Protein AF-A0A498QAD2-F1 (afdb_monomer_lite)

Foldseek 3Di:
DPDPCVVVVVVVVVVVVVCVVCQQCLPPPPDFDWAFDDDDQWDWDDDDQKIWTFGDDPPDDSVPTDTDIDGCVVPVVVSVVVVVVVVVRVVPTGTDDHDD

pLDDT: mean 88.69, std 13.59, range [36.38, 98.38]

Structure (mmCIF, N/CA/C/O backbone):
data_AF-A0A498QAD2-F1
#
_entry.id   AF-A0A498QAD2-F1
#
loop_
_atom_site.group_PDB
_atom_site.id
_atom_site.type_symbol
_atom_site.label_atom_id
_atom_site.label_alt_id
_atom_site.label_comp_id
_atom_site.label_asym_id
_atom_site.label_entity_id
_atom_site.label_seq_id
_atom_site.pdbx_PDB_ins_code
_atom_site.Cartn_x
_atom_site.Cartn_y
_atom_site.Cartn_z
_atom_site.occupancy
_atom_site.B_iso_or_equiv
_atom_site.auth_seq_id
_atom_site.auth_comp_id
_atom_site.auth_asym_id
_atom_site.auth_atom_id
_atom_site.pdbx_PDB_model_num
ATOM 1 N N . MET A 1 1 ? 23.381 23.707 -2.455 1.00 36.38 1 MET A N 1
ATOM 2 C CA . MET A 1 1 ? 21.945 23.944 -2.714 1.00 36.38 1 MET A CA 1
ATOM 3 C C . MET A 1 1 ? 21.190 23.607 -1.439 1.00 36.38 1 MET A C 1
ATOM 5 O O . MET A 1 1 ? 21.315 22.467 -1.005 1.00 36.38 1 MET A O 1
ATOM 9 N N . PRO A 1 2 ? 20.507 24.551 -0.774 1.00 37.53 2 PRO A N 1
ATOM 10 C CA . PRO A 1 2 ? 19.753 24.215 0.424 1.00 37.53 2 PRO A CA 1
ATOM 11 C C . PRO A 1 2 ? 18.563 23.341 0.012 1.00 37.53 2 PRO A C 1
ATOM 13 O O . PRO A 1 2 ? 17.749 23.733 -0.822 1.00 37.53 2 PRO A O 1
ATOM 16 N N . VAL A 1 3 ? 18.508 22.121 0.547 1.00 44.94 3 VAL A N 1
ATOM 17 C CA . VAL A 1 3 ? 17.369 21.215 0.383 1.00 44.94 3 VAL A CA 1
ATOM 18 C C . VAL A 1 3 ? 16.195 21.850 1.115 1.00 44.94 3 VAL A C 1
ATOM 20 O O . VAL A 1 3 ? 16.234 22.032 2.329 1.00 44.94 3 VAL A O 1
ATOM 23 N N . ASN A 1 4 ? 15.178 22.244 0.358 1.00 42.69 4 ASN A N 1
ATOM 24 C CA . ASN A 1 4 ? 13.996 22.901 0.886 1.00 42.69 4 ASN A CA 1
ATOM 25 C C . ASN A 1 4 ? 13.225 21.911 1.782 1.00 42.69 4 ASN A C 1
ATOM 27 O O . ASN A 1 4 ? 12.536 21.012 1.299 1.00 42.69 4 ASN A O 1
ATOM 31 N N . THR A 1 5 ? 13.350 22.058 3.101 1.00 51.84 5 THR A N 1
ATOM 32 C CA . THR A 1 5 ? 12.700 21.224 4.130 1.00 51.84 5 THR A CA 1
ATOM 33 C C . THR A 1 5 ? 11.167 21.334 4.133 1.00 51.84 5 THR A C 1
ATOM 35 O O . THR A 1 5 ? 10.490 20.571 4.824 1.00 51.84 5 THR A O 1
ATOM 38 N N . CYS A 1 6 ? 10.585 22.211 3.305 1.00 54.75 6 CYS A N 1
ATOM 39 C CA . CYS A 1 6 ? 9.139 22.393 3.153 1.00 54.75 6 CYS A CA 1
ATOM 40 C C . CYS A 1 6 ? 8.394 21.159 2.616 1.00 54.75 6 CYS A C 1
ATOM 42 O O . CYS A 1 6 ? 7.194 21.044 2.853 1.00 54.75 6 CYS A O 1
ATOM 44 N N . ILE A 1 7 ? 9.067 20.220 1.936 1.00 61.91 7 ILE A N 1
ATOM 45 C CA . ILE A 1 7 ? 8.423 18.982 1.451 1.00 61.91 7 ILE A CA 1
ATOM 46 C C . ILE A 1 7 ? 7.942 18.129 2.630 1.00 61.91 7 ILE A C 1
ATOM 48 O O . ILE A 1 7 ? 6.829 17.606 2.590 1.00 61.91 7 ILE A O 1
ATOM 52 N N . GLY A 1 8 ? 8.740 18.037 3.700 1.00 63.81 8 GLY A N 1
ATOM 53 C CA . GLY A 1 8 ? 8.369 17.292 4.904 1.00 63.81 8 GLY A CA 1
ATOM 54 C C . GLY A 1 8 ? 7.157 17.904 5.604 1.00 63.81 8 GLY A C 1
ATOM 55 O O . GLY A 1 8 ? 6.212 17.191 5.932 1.00 63.81 8 GLY A O 1
ATOM 56 N N . ALA A 1 9 ? 7.137 19.232 5.750 1.00 71.00 9 ALA A N 1
ATOM 57 C CA . ALA A 1 9 ? 6.012 19.948 6.352 1.00 71.00 9 ALA A CA 1
ATOM 58 C C . ALA A 1 9 ? 4.732 19.850 5.501 1.00 71.00 9 ALA A C 1
ATOM 60 O O . ALA A 1 9 ? 3.657 19.577 6.031 1.00 71.00 9 ALA A O 1
ATOM 61 N N . ALA A 1 10 ? 4.843 20.004 4.178 1.00 79.31 10 ALA A N 1
ATOM 62 C CA . ALA A 1 10 ? 3.711 19.867 3.264 1.00 79.31 10 ALA A CA 1
ATOM 63 C C . ALA A 1 10 ? 3.165 18.430 3.235 1.00 79.31 10 ALA A C 1
ATOM 65 O O . ALA A 1 10 ? 1.952 18.226 3.196 1.00 79.31 10 ALA A O 1
ATOM 66 N N . LEU A 1 11 ? 4.040 17.421 3.287 1.00 81.19 11 LEU A N 1
ATOM 67 C CA . LEU A 1 11 ? 3.626 16.023 3.377 1.00 81.19 11 LEU A CA 1
ATOM 68 C C . LEU A 1 11 ? 2.933 15.732 4.710 1.00 81.19 11 LEU A C 1
ATOM 70 O O . LEU A 1 11 ? 1.851 15.152 4.700 1.00 81.19 11 LEU A O 1
ATOM 74 N N . ALA A 1 12 ? 3.501 16.193 5.826 1.00 85.50 12 ALA A N 1
ATOM 75 C CA . ALA A 1 12 ? 2.885 16.056 7.141 1.00 85.50 12 ALA A CA 1
ATOM 76 C C . ALA A 1 12 ? 1.490 16.699 7.175 1.00 85.50 12 ALA A C 1
ATOM 78 O O . ALA A 1 12 ? 0.537 16.057 7.610 1.00 85.50 12 ALA A O 1
ATOM 79 N N . ALA A 1 13 ? 1.340 17.914 6.634 1.00 88.38 13 ALA A N 1
ATOM 80 C CA . ALA A 1 13 ? 0.048 18.591 6.536 1.00 88.38 13 ALA A CA 1
ATOM 81 C C . ALA A 1 13 ? -0.971 17.789 5.707 1.00 88.38 13 ALA A C 1
ATOM 83 O O . ALA A 1 13 ? -2.124 17.659 6.114 1.00 88.38 13 ALA A O 1
ATOM 84 N N . ARG A 1 14 ? -0.551 17.190 4.581 1.00 87.81 14 ARG A N 1
ATOM 85 C CA . ARG A 1 14 ? -1.420 16.309 3.782 1.00 87.81 14 ARG A CA 1
ATOM 86 C C . ARG A 1 14 ? -1.835 15.057 4.551 1.00 87.81 14 ARG A C 1
ATOM 88 O O . ARG A 1 14 ? -3.011 14.714 4.516 1.00 87.81 14 ARG A O 1
ATOM 95 N N . CYS A 1 15 ? -0.917 14.413 5.274 1.00 89.38 15 CYS A N 1
ATOM 96 C CA . CYS A 1 15 ? -1.245 13.256 6.109 1.00 89.38 15 CYS A CA 1
ATOM 97 C C . CYS A 1 15 ? -2.258 13.621 7.203 1.00 89.38 15 CYS A C 1
ATOM 99 O O . CYS A 1 15 ? -3.257 12.926 7.354 1.00 89.38 15 CYS A O 1
ATOM 101 N N . GLN A 1 16 ? -2.048 14.736 7.911 1.00 91.56 16 GLN A N 1
ATOM 102 C CA . GLN A 1 16 ? -2.977 15.219 8.940 1.00 91.56 16 GLN A CA 1
ATOM 103 C C . GLN A 1 16 ? -4.355 15.551 8.356 1.00 91.56 16 GLN A C 1
ATOM 105 O O . GLN A 1 16 ? -5.377 15.158 8.910 1.00 91.56 16 GLN A O 1
ATOM 110 N N . MET A 1 17 ? -4.392 16.209 7.195 1.00 93.94 17 MET A N 1
ATOM 111 C CA . MET A 1 17 ? -5.634 16.515 6.485 1.00 93.94 17 MET A CA 1
ATOM 112 C C . MET A 1 17 ? -6.389 15.240 6.074 1.00 93.94 17 MET A C 1
ATOM 114 O O . MET A 1 17 ? -7.608 15.176 6.216 1.00 93.94 17 MET A O 1
ATOM 118 N N . THR A 1 18 ? -5.688 14.225 5.565 1.00 93.19 18 THR A N 1
ATOM 119 C CA . THR A 1 18 ? -6.296 12.932 5.219 1.00 93.19 18 THR A CA 1
ATOM 120 C C . THR A 1 18 ? -6.818 12.219 6.463 1.00 93.19 18 THR A C 1
ATOM 122 O O . THR A 1 18 ? -7.960 11.771 6.456 1.00 93.19 18 THR A O 1
ATOM 125 N N . LEU A 1 19 ? -6.041 12.174 7.549 1.00 93.06 19 LEU A N 1
ATOM 126 C CA . LEU A 1 19 ? -6.474 11.573 8.813 1.00 93.06 19 LEU A CA 1
ATOM 127 C C . LEU A 1 19 ? -7.721 12.255 9.374 1.00 93.06 19 LEU A C 1
ATOM 129 O O . LEU A 1 19 ? -8.672 11.565 9.715 1.00 93.06 19 LEU A O 1
ATOM 133 N N . ALA A 1 20 ? -7.775 13.589 9.375 1.00 92.94 20 ALA A N 1
ATOM 134 C CA . ALA A 1 20 ? -8.953 14.331 9.822 1.00 92.94 20 ALA A CA 1
ATOM 135 C C . ALA A 1 20 ? -10.222 13.982 9.020 1.00 92.94 20 ALA A C 1
ATOM 137 O O . ALA A 1 20 ? -11.316 13.981 9.576 1.00 92.94 20 ALA A O 1
ATOM 138 N N . ARG A 1 21 ? -10.089 13.654 7.726 1.00 93.88 21 ARG A N 1
ATOM 139 C CA . ARG A 1 21 ? -11.218 13.205 6.891 1.00 93.88 21 ARG A CA 1
ATOM 140 C C . ARG A 1 21 ? -11.623 11.757 7.143 1.00 93.88 21 ARG A C 1
ATOM 142 O O . ARG A 1 21 ? -12.789 11.430 6.963 1.00 93.88 21 ARG A O 1
ATOM 149 N N . LEU A 1 22 ? -10.674 10.902 7.515 1.00 93.19 22 LEU A N 1
ATOM 150 C CA . LEU A 1 22 ? -10.918 9.483 7.784 1.00 93.19 22 LEU A CA 1
ATOM 151 C C . LEU A 1 22 ? -11.374 9.225 9.227 1.00 93.19 22 LEU A C 1
ATOM 153 O O . LEU A 1 22 ? -12.054 8.236 9.476 1.00 93.19 22 LEU A O 1
ATOM 157 N N . GLN A 1 23 ? -11.048 10.119 10.163 1.00 92.31 23 GLN A N 1
ATOM 158 C CA . GLN A 1 23 ? -11.379 10.006 11.585 1.00 92.31 23 GLN A CA 1
ATOM 159 C C . GLN A 1 23 ? -12.869 9.712 11.865 1.00 92.31 23 GLN A C 1
ATOM 161 O O . GLN A 1 23 ? -13.127 8.807 12.660 1.00 92.31 23 GLN A O 1
ATOM 166 N N . PRO A 1 24 ? -13.853 10.356 11.197 1.00 93.31 24 PRO A N 1
ATOM 167 C CA . PRO A 1 24 ? -15.275 10.070 11.425 1.00 93.31 24 PRO A CA 1
ATOM 168 C C . PRO A 1 24 ? -15.701 8.656 11.023 1.00 93.31 24 PRO A C 1
ATOM 170 O O . PRO A 1 24 ? -16.781 8.209 11.390 1.00 93.31 24 PRO A O 1
ATOM 173 N N . LEU A 1 25 ? -14.875 7.962 10.240 1.00 93.00 25 LEU A N 1
ATOM 174 C CA . LEU A 1 25 ? -15.135 6.603 9.798 1.00 93.00 25 LEU A CA 1
ATOM 175 C C . LEU A 1 25 ? -14.447 5.567 10.704 1.00 93.00 25 LEU A C 1
ATOM 177 O O . LEU A 1 25 ? -14.663 4.379 10.505 1.00 93.00 25 LEU A O 1
ATOM 181 N N . SER A 1 26 ? -13.649 5.976 11.697 1.00 92.56 26 SER A N 1
ATOM 182 C CA . SER A 1 26 ? -12.816 5.074 12.517 1.00 92.56 26 SER A CA 1
ATOM 183 C C . SER A 1 26 ? -13.561 3.924 13.215 1.00 92.56 26 SER A C 1
ATOM 185 O O . SER A 1 26 ? -12.945 2.888 13.444 1.00 92.56 26 SER A O 1
ATOM 187 N N . ASP A 1 27 ? -14.866 4.062 13.468 1.00 91.75 27 ASP A N 1
ATOM 188 C CA . ASP A 1 27 ? -15.722 3.027 14.074 1.00 91.75 27 ASP A CA 1
ATOM 189 C C . ASP A 1 27 ? -16.578 2.244 13.062 1.00 91.75 27 ASP A C 1
ATOM 191 O O . ASP A 1 27 ? -17.477 1.486 13.435 1.00 91.75 27 ASP A O 1
ATOM 195 N N . THR A 1 28 ? -16.336 2.420 11.760 1.00 94.88 28 THR A N 1
ATOM 196 C CA . THR A 1 28 ? -17.096 1.715 10.718 1.00 94.88 28 THR A CA 1
ATOM 197 C C . THR A 1 28 ? -16.770 0.219 10.760 1.00 94.88 28 THR A C 1
ATOM 199 O O . THR A 1 28 ? -15.600 -0.152 10.616 1.00 94.88 28 THR A O 1
ATOM 202 N N . PRO A 1 29 ? -17.776 -0.669 10.885 1.00 94.62 29 PRO A N 1
ATOM 203 C CA . PRO A 1 29 ? -17.546 -2.108 10.847 1.00 94.62 29 PRO A CA 1
ATOM 204 C C . PRO A 1 29 ? -16.802 -2.538 9.577 1.00 94.62 29 PRO A C 1
ATOM 206 O O . PRO A 1 29 ? -17.099 -2.055 8.486 1.00 94.62 29 PRO A O 1
ATOM 209 N N . ALA A 1 30 ? -15.861 -3.474 9.724 1.00 93.19 30 ALA A N 1
ATOM 210 C CA . ALA A 1 30 ? -15.012 -3.997 8.645 1.00 93.19 30 ALA A CA 1
ATOM 211 C C . ALA A 1 30 ? -14.076 -2.972 7.969 1.00 93.19 30 ALA A C 1
ATOM 213 O O . ALA A 1 30 ? -13.498 -3.277 6.926 1.00 93.19 30 ALA A O 1
ATOM 214 N N . MET A 1 31 ? -13.878 -1.790 8.563 1.00 94.25 31 MET A N 1
ATOM 215 C CA . MET A 1 31 ? -12.872 -0.835 8.112 1.00 94.25 31 MET A CA 1
ATOM 216 C C . MET A 1 31 ? -11.784 -0.646 9.170 1.00 94.25 31 MET A C 1
ATOM 218 O O . MET A 1 31 ? -12.061 -0.366 10.330 1.00 94.25 31 MET A O 1
ATOM 222 N N . GLU A 1 32 ? -10.528 -0.748 8.746 1.00 95.38 32 GLU A N 1
ATOM 223 C CA . GLU A 1 32 ? -9.366 -0.488 9.591 1.00 95.38 32 GLU A CA 1
ATOM 224 C C . GLU A 1 32 ? -8.548 0.662 9.008 1.00 95.38 32 GLU A C 1
ATOM 226 O O . GLU A 1 32 ? -8.194 0.660 7.828 1.00 95.38 32 GLU A O 1
ATOM 231 N N . ILE A 1 33 ? -8.204 1.638 9.849 1.00 95.31 33 ILE A N 1
ATOM 232 C CA . ILE A 1 33 ? -7.337 2.754 9.470 1.00 95.31 33 ILE A CA 1
ATOM 233 C C . ILE A 1 33 ? -6.104 2.736 10.369 1.00 95.31 33 ILE A C 1
ATOM 235 O O . ILE A 1 33 ? -6.200 2.759 11.598 1.00 95.31 33 ILE A O 1
ATOM 239 N N . ARG A 1 34 ? -4.921 2.699 9.750 1.00 95.38 34 ARG A N 1
ATOM 240 C CA . ARG A 1 34 ? -3.633 2.611 10.448 1.00 95.38 34 ARG A CA 1
ATOM 241 C C . ARG A 1 34 ? -2.636 3.621 9.882 1.00 95.38 34 ARG A C 1
ATOM 243 O O . ARG A 1 34 ? -2.738 4.047 8.736 1.00 95.38 34 ARG A O 1
ATOM 250 N N . THR 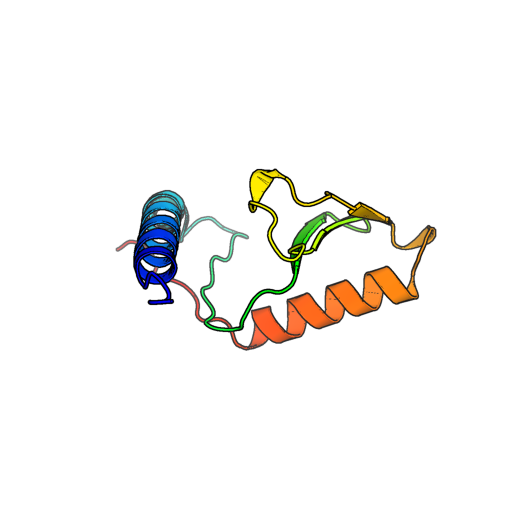A 1 35 ? -1.649 3.986 10.693 1.00 94.75 35 THR A N 1
ATOM 251 C CA . THR A 1 35 ? -0.545 4.888 10.338 1.00 94.75 35 THR A CA 1
ATOM 252 C C . THR A 1 35 ? 0.799 4.183 10.493 1.00 94.75 35 THR A C 1
ATOM 254 O O . THR A 1 35 ? 0.974 3.342 11.374 1.00 94.75 35 THR A O 1
ATOM 257 N N . HIS A 1 36 ? 1.769 4.521 9.647 1.00 93.25 36 HIS A N 1
ATOM 258 C CA . HIS A 1 36 ? 3.131 3.989 9.706 1.00 93.25 36 HIS A CA 1
ATOM 259 C C . HIS A 1 36 ? 4.149 5.089 9.386 1.00 93.25 36 HIS A C 1
ATOM 261 O O . HIS A 1 36 ? 3.802 6.127 8.825 1.00 93.25 36 HIS A O 1
ATOM 267 N N . THR A 1 37 ? 5.418 4.855 9.723 1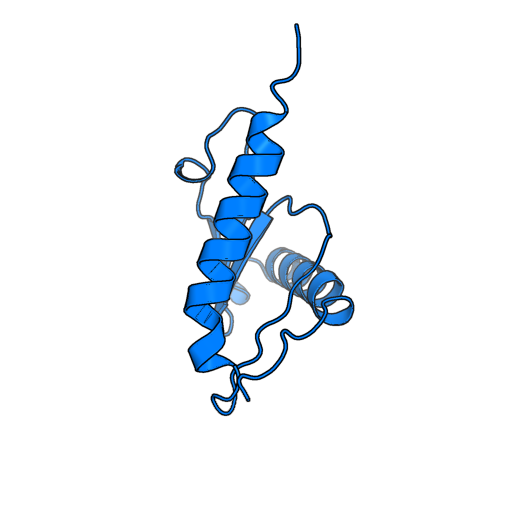.00 91.06 37 THR A N 1
ATOM 268 C CA 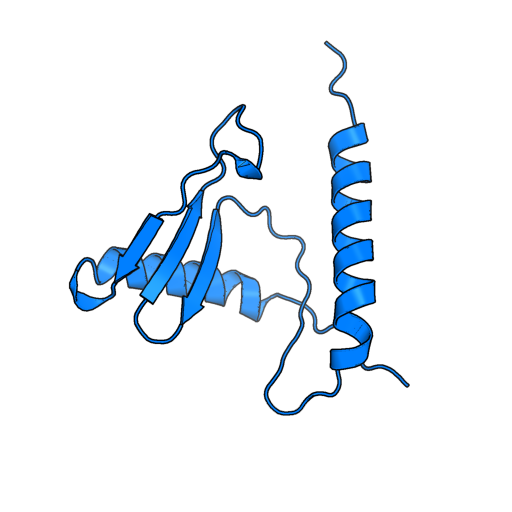. THR A 1 37 ? 6.537 5.770 9.422 1.00 91.06 37 THR A CA 1
ATOM 269 C C . THR A 1 37 ? 7.490 5.224 8.357 1.00 91.06 37 THR A C 1
ATOM 271 O O . THR A 1 37 ? 8.463 5.886 8.006 1.00 91.06 37 THR A O 1
ATOM 274 N N . THR A 1 38 ? 7.215 4.027 7.827 1.00 88.12 38 THR A N 1
ATOM 275 C CA . THR A 1 38 ? 8.009 3.396 6.766 1.00 88.12 38 THR A CA 1
ATOM 276 C C . THR A 1 38 ? 8.076 4.288 5.522 1.00 88.12 38 THR A C 1
ATOM 278 O O . THR A 1 38 ? 7.020 4.729 5.058 1.00 88.12 38 THR A O 1
ATOM 281 N N . PRO A 1 39 ? 9.271 4.531 4.949 1.00 84.38 39 PRO A N 1
ATOM 282 C CA . PRO A 1 39 ? 9.401 5.188 3.655 1.00 84.38 39 PRO A CA 1
ATOM 283 C C . PRO A 1 39 ? 8.651 4.398 2.582 1.00 84.38 39 PRO A C 1
ATOM 285 O O . PRO A 1 39 ? 8.892 3.205 2.396 1.00 84.38 39 PRO A O 1
ATOM 288 N N . LEU A 1 40 ? 7.729 5.055 1.886 1.00 74.75 40 LEU A N 1
ATOM 289 C CA . LEU A 1 40 ? 6.927 4.416 0.854 1.00 74.75 40 LEU A CA 1
ATOM 290 C C . LEU A 1 40 ? 7.580 4.652 -0.512 1.00 74.75 40 LEU A C 1
ATOM 292 O O . LEU A 1 40 ? 7.631 5.783 -0.985 1.00 74.75 40 LEU A O 1
ATOM 296 N N . TYR A 1 41 ? 8.090 3.589 -1.136 1.00 83.19 41 TYR A N 1
ATOM 297 C CA . TYR A 1 41 ? 8.611 3.639 -2.511 1.00 83.19 41 TYR A CA 1
ATOM 298 C C . TYR A 1 41 ? 7.519 3.445 -3.562 1.00 83.19 41 TYR A C 1
ATOM 300 O O . TYR A 1 41 ? 7.638 3.940 -4.679 1.00 83.19 41 TYR A O 1
ATOM 308 N N . THR A 1 42 ? 6.444 2.750 -3.197 1.00 91.56 42 THR A N 1
ATOM 309 C CA . THR A 1 42 ? 5.276 2.552 -4.049 1.00 91.56 42 THR A CA 1
ATOM 310 C C . THR A 1 42 ? 4.023 2.616 -3.197 1.00 91.56 42 THR A C 1
ATOM 312 O O . THR A 1 42 ? 3.908 1.899 -2.201 1.00 91.56 42 THR A O 1
ATOM 315 N N . SER A 1 43 ? 3.081 3.473 -3.578 1.00 91.62 43 SER A N 1
ATOM 316 C CA . SER A 1 43 ? 1.726 3.365 -3.040 1.00 91.62 43 SER A CA 1
ATOM 317 C C . SER A 1 43 ? 0.984 2.241 -3.756 1.00 91.62 43 SER A C 1
ATOM 319 O O . SER A 1 43 ? 1.346 1.860 -4.873 1.00 91.62 43 SER A O 1
ATOM 321 N N . MET A 1 44 ? 0.018 1.632 -3.072 1.00 94.12 44 MET A N 1
ATOM 322 C CA . MET A 1 44 ? -0.680 0.453 -3.572 1.00 94.12 44 MET A CA 1
ATOM 323 C C . MET A 1 44 ? -2.160 0.515 -3.225 1.00 94.12 44 MET A C 1
ATOM 325 O O . MET A 1 44 ? -2.525 0.855 -2.100 1.00 94.12 44 MET A O 1
ATOM 329 N N . PHE A 1 45 ? -2.990 0.116 -4.182 1.00 95.25 45 PHE A N 1
ATOM 330 C CA . PHE A 1 45 ? -4.389 -0.231 -3.963 1.00 95.25 45 PHE A CA 1
ATOM 331 C C . PHE A 1 45 ? -4.578 -1.684 -4.366 1.00 95.25 45 PHE A C 1
ATOM 333 O O . PHE A 1 45 ? -4.069 -2.101 -5.403 1.00 95.25 45 PHE A O 1
ATOM 340 N N . ARG A 1 46 ? -5.306 -2.461 -3.570 1.00 96.25 46 ARG A N 1
ATOM 341 C CA . ARG A 1 46 ? -5.615 -3.853 -3.892 1.00 96.25 46 ARG A CA 1
ATOM 342 C C . ARG A 1 46 ? -7.104 -4.096 -3.716 1.00 96.25 46 ARG A C 1
ATOM 344 O O . ARG A 1 46 ? -7.673 -3.697 -2.704 1.00 96.25 46 ARG A O 1
ATOM 351 N N . ALA A 1 47 ? -7.687 -4.791 -4.681 1.00 97.25 47 ALA A N 1
ATOM 352 C CA . ALA A 1 47 ? -9.011 -5.382 -4.592 1.00 97.25 47 ALA A CA 1
ATOM 353 C C . ALA A 1 47 ? -8.916 -6.800 -5.158 1.00 97.25 47 ALA A C 1
ATOM 355 O O . ALA A 1 47 ? -8.460 -6.984 -6.288 1.00 97.25 47 ALA A O 1
ATOM 356 N N . ASP A 1 48 ? -9.288 -7.790 -4.349 1.00 96.94 48 ASP A N 1
ATOM 357 C CA . ASP A 1 48 ? -9.239 -9.208 -4.708 1.00 96.94 48 ASP A CA 1
ATOM 358 C C . ASP A 1 48 ? -7.854 -9.627 -5.250 1.00 96.94 48 ASP A C 1
ATOM 360 O O . ASP A 1 48 ? -6.843 -9.544 -4.533 1.00 96.94 48 ASP A O 1
ATOM 364 N N . ASP A 1 49 ? -7.815 -10.033 -6.522 1.00 97.94 49 ASP A N 1
ATOM 365 C CA . ASP A 1 49 ? -6.641 -10.501 -7.263 1.00 97.94 49 ASP A CA 1
ATOM 366 C C . ASP A 1 49 ? -6.024 -9.428 -8.172 1.00 97.94 49 ASP A C 1
ATOM 368 O O . ASP A 1 49 ? -5.140 -9.716 -8.980 1.00 97.94 49 ASP A O 1
ATOM 372 N N . THR A 1 50 ? -6.452 -8.171 -8.026 1.00 98.12 50 THR A N 1
ATOM 373 C CA . THR A 1 50 ? -5.905 -7.023 -8.758 1.00 98.12 50 THR A CA 1
ATOM 374 C C . THR A 1 50 ? -5.237 -6.042 -7.804 1.00 98.12 50 THR A C 1
ATOM 376 O O . THR A 1 50 ? -5.810 -5.616 -6.800 1.00 98.12 50 THR A O 1
ATOM 379 N N . LEU A 1 51 ? -4.013 -5.650 -8.143 1.00 97.88 51 LEU A N 1
ATOM 380 C CA . LEU A 1 51 ? -3.247 -4.626 -7.450 1.00 97.88 51 LEU A CA 1
ATOM 381 C C . LEU A 1 51 ? -2.910 -3.492 -8.421 1.00 97.88 51 LEU A C 1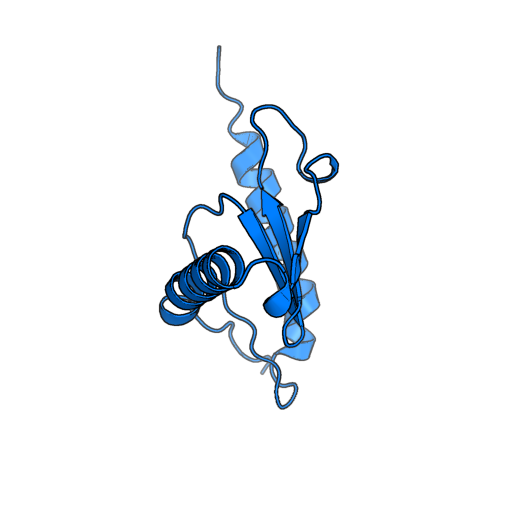
ATOM 383 O O . LEU A 1 51 ? -2.562 -3.731 -9.573 1.00 97.88 51 LEU A O 1
ATOM 387 N N . ILE A 1 52 ? -3.005 -2.251 -7.957 1.00 97.56 52 ILE A N 1
ATOM 388 C CA . ILE A 1 52 ? -2.513 -1.064 -8.653 1.00 97.56 52 ILE A CA 1
ATOM 389 C C . ILE A 1 52 ? -1.314 -0.552 -7.865 1.00 97.56 52 ILE A C 1
ATOM 391 O O . ILE A 1 52 ? -1.474 -0.090 -6.735 1.00 97.56 52 ILE A O 1
ATOM 395 N N . ALA A 1 53 ? -0.126 -0.639 -8.455 1.00 95.75 53 ALA A N 1
ATOM 396 C CA . ALA A 1 53 ? 1.108 -0.113 -7.889 1.00 95.75 53 ALA A CA 1
ATOM 397 C C 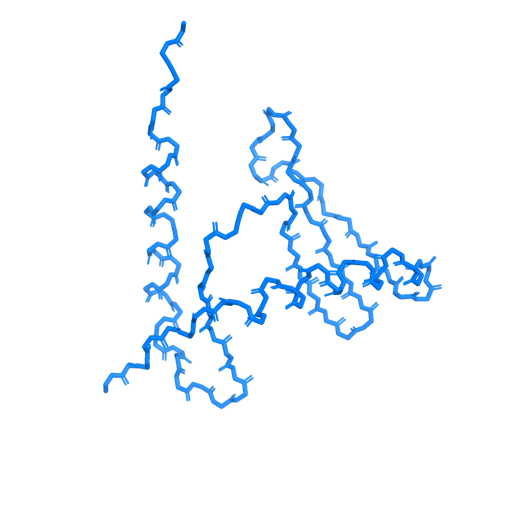. ALA A 1 53 ? 1.424 1.248 -8.515 1.00 95.75 53 ALA A C 1
ATOM 399 O O . ALA A 1 53 ? 1.391 1.408 -9.735 1.00 95.75 53 ALA A O 1
ATOM 400 N N . ASN A 1 54 ? 1.747 2.229 -7.681 1.00 94.50 54 ASN A N 1
ATOM 401 C CA . ASN A 1 54 ? 2.166 3.555 -8.109 1.00 94.50 54 ASN A CA 1
ATOM 402 C C . ASN A 1 54 ? 3.578 3.843 -7.574 1.00 94.50 54 ASN A C 1
ATOM 404 O O . ASN A 1 54 ? 3.715 4.385 -6.469 1.00 94.50 54 ASN A O 1
ATOM 408 N N . PRO A 1 55 ? 4.629 3.425 -8.311 1.00 93.38 55 PRO A N 1
ATOM 409 C CA . PRO A 1 55 ? 6.012 3.633 -7.906 1.00 93.38 55 PRO A CA 1
ATOM 410 C C . PRO A 1 55 ? 6.387 5.112 -7.991 1.00 93.38 55 PRO A C 1
ATOM 412 O O . PRO A 1 55 ? 6.063 5.798 -8.960 1.00 93.38 55 PRO A O 1
ATOM 415 N N . HIS A 1 56 ? 7.119 5.597 -6.993 1.00 90.06 56 HIS A N 1
ATOM 416 C CA . HIS A 1 56 ? 7.602 6.971 -6.971 1.00 90.06 56 HIS A CA 1
ATOM 417 C C . HIS A 1 56 ? 8.818 7.133 -7.887 1.00 90.06 56 HIS A C 1
ATOM 419 O O . HIS A 1 56 ? 9.927 6.718 -7.543 1.00 90.06 56 HIS A O 1
ATOM 425 N N . LEU A 1 57 ? 8.615 7.746 -9.057 1.00 90.25 57 LEU A N 1
ATOM 426 C CA . LEU A 1 57 ? 9.693 8.030 -9.996 1.00 90.25 57 LEU A CA 1
ATOM 427 C C . LEU A 1 57 ? 10.545 9.201 -9.502 1.00 90.25 57 LEU A C 1
ATOM 429 O O . LEU A 1 57 ? 10.051 10.208 -8.991 1.00 90.25 57 LEU A O 1
ATOM 433 N N . TYR A 1 58 ? 11.859 9.072 -9.672 1.00 88.75 58 TYR A N 1
ATOM 434 C CA . TYR A 1 58 ? 12.800 10.109 -9.273 1.00 88.75 58 TYR A CA 1
ATOM 435 C C . TYR A 1 58 ? 12.540 11.414 -10.037 1.00 88.75 58 TYR A C 1
ATOM 437 O O . TYR A 1 58 ? 12.505 11.431 -11.265 1.00 88.75 58 TYR A O 1
ATOM 445 N N . GLY A 1 59 ? 12.378 12.513 -9.298 1.00 86.88 59 GLY A N 1
ATOM 446 C CA . GLY A 1 59 ? 12.137 13.841 -9.865 1.00 86.88 59 GLY A CA 1
ATOM 447 C C . GLY A 1 59 ? 10.707 14.088 -10.358 1.00 86.88 59 GLY A C 1
ATOM 448 O O . GLY A 1 59 ? 10.412 15.215 -10.751 1.00 86.88 59 GLY A O 1
ATOM 449 N N . ALA A 1 60 ? 9.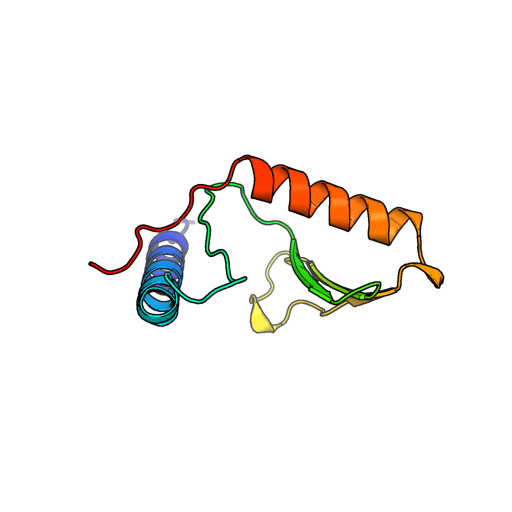816 13.092 -10.302 1.00 85.56 60 ALA A N 1
ATOM 450 C CA . ALA A 1 60 ? 8.424 13.239 -10.715 1.00 85.56 60 ALA A CA 1
ATOM 451 C C . ALA A 1 60 ? 7.516 13.676 -9.545 1.00 85.56 60 ALA A C 1
ATOM 453 O O . ALA A 1 60 ? 7.660 13.181 -8.419 1.00 85.56 60 ALA A O 1
ATOM 454 N N . PRO A 1 61 ? 6.545 14.576 -9.783 1.00 83.62 61 PRO A N 1
ATOM 455 C CA . PRO A 1 61 ? 5.441 14.805 -8.857 1.00 83.62 61 PRO A CA 1
ATOM 456 C C . PRO A 1 61 ? 4.628 13.525 -8.621 1.00 83.62 61 PRO A C 1
ATOM 458 O O . PRO A 1 61 ? 4.502 12.679 -9.500 1.00 83.62 61 PRO A O 1
ATOM 461 N N . ALA A 1 62 ? 4.016 13.398 -7.439 1.00 79.06 62 ALA A N 1
ATOM 462 C CA . ALA A 1 62 ? 3.258 12.196 -7.081 1.00 79.06 62 ALA A CA 1
ATOM 463 C C . ALA A 1 62 ? 2.108 11.882 -8.058 1.00 79.06 62 ALA A C 1
ATOM 465 O O . ALA A 1 62 ? 1.856 10.712 -8.327 1.00 79.06 62 ALA A O 1
ATOM 466 N N . SER A 1 63 ? 1.449 12.912 -8.598 1.00 83.44 63 SER A N 1
ATOM 467 C CA . SER A 1 63 ? 0.358 12.792 -9.576 1.00 83.44 63 SER A CA 1
ATOM 468 C C . SER A 1 63 ? 0.788 12.237 -10.930 1.00 83.44 63 SER A C 1
ATOM 470 O O . SER A 1 63 ? -0.057 11.737 -11.663 1.00 83.44 63 SER A O 1
ATOM 472 N N . ASP A 1 64 ? 2.077 12.330 -11.251 1.00 88.69 64 ASP A N 1
ATOM 473 C CA . ASP A 1 64 ? 2.607 12.026 -12.582 1.00 88.69 64 ASP A CA 1
ATOM 474 C C . ASP A 1 64 ? 3.264 10.635 -12.614 1.00 88.69 64 ASP A C 1
ATOM 476 O O . ASP A 1 64 ? 3.726 10.171 -13.656 1.00 88.69 64 ASP A O 1
ATOM 480 N N . ASN A 1 65 ? 3.307 9.953 -11.465 1.00 91.50 65 ASN A N 1
ATOM 481 C CA . ASN A 1 65 ? 3.801 8.589 -11.366 1.00 91.50 65 ASN A CA 1
ATOM 482 C C . ASN A 1 65 ? 2.842 7.611 -12.068 1.00 91.50 65 ASN A C 1
ATOM 484 O O . ASN A 1 65 ? 1.622 7.765 -11.965 1.00 91.50 65 ASN A O 1
ATOM 488 N N . PRO A 1 66 ? 3.358 6.560 -12.725 1.00 93.38 66 PRO A N 1
ATOM 489 C CA . PRO A 1 66 ? 2.529 5.598 -13.439 1.00 93.38 66 PRO A CA 1
ATOM 490 C C . PRO A 1 66 ? 1.655 4.794 -12.474 1.00 93.38 66 PRO A C 1
ATOM 492 O O . PRO A 1 66 ? 2.096 4.424 -11.389 1.00 93.38 66 PRO A O 1
ATOM 495 N N . ALA A 1 67 ? 0.431 4.472 -12.882 1.00 94.75 67 ALA A N 1
ATOM 496 C CA . ALA A 1 67 ? -0.414 3.497 -12.199 1.00 94.75 67 ALA A CA 1
ATOM 497 C C . ALA A 1 67 ? -0.330 2.162 -12.949 1.00 94.75 67 ALA A C 1
ATOM 499 O O . ALA A 1 67 ? -0.868 2.022 -14.047 1.00 94.75 67 ALA A O 1
ATOM 500 N N . ILE A 1 68 ? 0.380 1.194 -12.374 1.00 96.69 68 ILE A N 1
ATOM 501 C CA . ILE A 1 68 ? 0.628 -0.115 -12.981 1.00 96.69 68 ILE A CA 1
ATOM 502 C C . ILE A 1 68 ? -0.390 -1.107 -12.429 1.00 96.69 68 ILE A C 1
ATOM 504 O O . ILE A 1 68 ? -0.417 -1.358 -11.225 1.00 96.69 68 ILE A O 1
ATOM 508 N N . VAL A 1 69 ? -1.216 -1.679 -13.306 1.00 97.88 69 VAL A N 1
ATOM 509 C CA . VAL A 1 69 ? -2.165 -2.740 -12.946 1.00 97.88 69 VAL A CA 1
ATOM 510 C C . VAL A 1 69 ? -1.451 -4.089 -12.997 1.00 97.88 69 VAL A C 1
ATOM 512 O O . VAL A 1 69 ? -0.912 -4.467 -14.034 1.00 97.88 69 VAL A O 1
ATOM 515 N N . ILE A 1 70 ? -1.472 -4.814 -11.884 1.00 98.19 70 ILE A N 1
ATOM 516 C CA . ILE A 1 70 ? -0.889 -6.144 -11.715 1.00 98.19 70 ILE A CA 1
ATOM 517 C C . ILE A 1 70 ? -2.025 -7.086 -11.325 1.00 98.19 70 ILE A C 1
ATOM 519 O O . ILE A 1 70 ? -2.613 -6.950 -10.250 1.00 98.19 70 ILE A O 1
ATOM 523 N N . LYS A 1 71 ? -2.344 -8.044 -12.193 1.00 98.38 71 LYS A N 1
ATOM 524 C CA . LYS A 1 71 ? -3.288 -9.120 -11.877 1.00 98.38 71 LYS A CA 1
ATOM 525 C C . LYS A 1 71 ? -2.518 -10.356 -11.444 1.00 98.38 71 LYS A C 1
ATOM 527 O O . LYS A 1 71 ? -1.483 -10.664 -12.034 1.00 98.38 71 LYS A O 1
ATOM 532 N N . ARG A 1 72 ? -3.033 -11.068 -10.441 1.00 98.31 72 ARG A N 1
ATOM 533 C CA . ARG A 1 72 ? -2.398 -12.283 -9.915 1.00 98.31 72 ARG A CA 1
ATOM 534 C C . ARG A 1 72 ? -2.150 -13.323 -11.012 1.00 98.31 72 ARG A C 1
ATOM 536 O O . ARG A 1 72 ? -1.059 -13.870 -11.069 1.00 98.31 72 ARG A O 1
ATOM 543 N N . ASP A 1 73 ? -3.120 -13.543 -11.895 1.00 98.25 73 ASP A N 1
ATOM 544 C CA . ASP A 1 73 ? -3.015 -14.558 -12.953 1.00 98.25 73 ASP A CA 1
ATOM 545 C C . ASP A 1 73 ? -2.000 -14.184 -14.044 1.00 98.25 73 ASP A C 1
ATOM 547 O O . ASP A 1 73 ? -1.353 -15.062 -14.613 1.00 98.25 73 ASP A O 1
ATOM 551 N N . ASP A 1 74 ? -1.828 -12.885 -14.309 1.00 98.25 74 ASP A N 1
ATOM 552 C CA . ASP A 1 74 ? -0.898 -12.386 -15.329 1.00 98.25 74 ASP A CA 1
ATOM 553 C C . ASP A 1 74 ? 0.554 -12.357 -14.811 1.00 98.25 74 ASP A C 1
ATOM 555 O O . ASP A 1 74 ? 1.498 -12.526 -15.584 1.00 98.25 74 ASP A O 1
ATOM 559 N N . ALA A 1 75 ? 0.748 -12.107 -13.509 1.00 98.06 75 ALA A N 1
ATOM 560 C CA . ALA A 1 75 ? 2.065 -11.948 -12.888 1.00 98.06 75 ALA A CA 1
ATOM 561 C C . ALA A 1 75 ? 2.061 -12.379 -11.401 1.00 98.06 75 ALA A C 1
ATOM 563 O O . ALA A 1 75 ? 2.142 -11.523 -10.512 1.00 98.06 75 ALA A O 1
ATOM 564 N N . PRO A 1 76 ? 1.988 -13.690 -11.103 1.00 98.00 76 PRO A N 1
ATOM 565 C CA . PRO A 1 76 ? 1.741 -14.198 -9.750 1.00 98.00 76 PRO A CA 1
ATOM 566 C C . PRO A 1 76 ? 2.843 -13.840 -8.754 1.00 98.00 76 PRO A C 1
ATOM 568 O O . PRO A 1 76 ? 2.539 -13.389 -7.649 1.00 98.00 76 PRO A O 1
ATOM 571 N N . ASP A 1 77 ? 4.111 -13.969 -9.149 1.00 98.31 77 ASP A N 1
ATOM 572 C CA . ASP A 1 77 ? 5.246 -13.661 -8.273 1.00 98.31 77 ASP A CA 1
ATOM 573 C C . ASP A 1 77 ? 5.302 -12.165 -7.946 1.00 98.31 77 ASP A C 1
ATOM 575 O O . ASP A 1 77 ? 5.386 -11.776 -6.783 1.00 98.31 77 ASP A O 1
ATOM 579 N N . LEU A 1 78 ? 5.151 -11.310 -8.964 1.00 97.12 78 LEU A N 1
ATOM 580 C CA . LEU A 1 78 ? 5.157 -9.858 -8.791 1.00 97.12 78 LEU A CA 1
ATOM 581 C C . LEU A 1 78 ? 3.995 -9.391 -7.909 1.00 97.12 78 LEU A C 1
ATOM 583 O O . LEU A 1 78 ? 4.166 -8.515 -7.057 1.00 97.12 78 LEU A O 1
ATOM 587 N N . TRP A 1 79 ? 2.813 -9.970 -8.117 1.00 98.19 79 TRP A N 1
ATOM 588 C CA . TRP A 1 79 ? 1.636 -9.700 -7.303 1.00 98.19 79 TRP A CA 1
ATOM 589 C C . TRP A 1 79 ? 1.870 -10.118 -5.841 1.00 98.19 79 TRP A C 1
ATOM 591 O O . TRP A 1 79 ? 1.589 -9.339 -4.926 1.00 98.19 79 TRP A O 1
ATOM 601 N N . ASN A 1 80 ? 2.453 -11.301 -5.618 1.00 98.06 80 ASN A N 1
ATOM 602 C CA . ASN A 1 80 ? 2.747 -11.826 -4.285 1.00 98.06 80 ASN A CA 1
ATOM 603 C C . ASN A 1 80 ? 3.808 -10.986 -3.555 1.00 98.06 80 ASN A C 1
ATOM 605 O O . ASN A 1 80 ? 3.648 -10.671 -2.377 1.00 98.06 80 ASN A O 1
ATOM 609 N N . ASP A 1 81 ? 4.849 -10.538 -4.255 1.00 97.12 81 ASP A N 1
ATOM 610 C CA . ASP A 1 81 ? 5.876 -9.664 -3.683 1.00 97.12 81 ASP A CA 1
ATOM 611 C C . ASP A 1 81 ? 5.297 -8.323 -3.211 1.00 97.12 81 ASP A C 1
ATOM 613 O O . ASP A 1 81 ? 5.635 -7.844 -2.119 1.00 97.12 81 ASP A O 1
ATOM 617 N N . HIS A 1 82 ? 4.383 -7.735 -3.992 1.00 96.38 82 HIS A N 1
ATOM 618 C CA . HIS A 1 82 ? 3.670 -6.516 -3.602 1.00 96.38 82 HIS A CA 1
ATOM 619 C C . HIS A 1 82 ? 2.728 -6.759 -2.415 1.00 96.38 82 HIS A C 1
ATOM 621 O O . HIS A 1 82 ? 2.706 -5.945 -1.486 1.00 96.38 82 HIS A O 1
ATOM 627 N N . GLN A 1 83 ? 2.003 -7.887 -2.388 1.00 96.38 83 GLN A N 1
ATOM 628 C CA . GLN A 1 83 ? 1.200 -8.278 -1.223 1.00 96.38 83 GLN A CA 1
ATOM 629 C C . GLN A 1 83 ? 2.072 -8.363 0.035 1.00 96.38 83 GLN A C 1
ATOM 631 O O . GLN A 1 83 ? 1.752 -7.741 1.048 1.00 96.38 83 GLN A O 1
ATOM 636 N N . LEU A 1 84 ? 3.181 -9.101 -0.018 1.00 96.50 84 LEU A N 1
ATOM 637 C CA . LEU A 1 84 ? 4.058 -9.285 1.138 1.00 96.50 84 LEU A CA 1
ATOM 638 C C . LEU A 1 84 ? 4.677 -7.956 1.590 1.00 96.50 84 LEU A C 1
ATOM 640 O O . LEU A 1 84 ? 4.854 -7.724 2.787 1.00 96.50 84 LEU A O 1
ATOM 644 N N . ALA A 1 85 ? 5.001 -7.060 0.654 1.00 94.62 85 ALA A N 1
ATOM 645 C CA . ALA A 1 85 ? 5.460 -5.713 0.981 1.00 94.62 85 ALA A CA 1
ATOM 646 C C . ALA A 1 85 ? 4.397 -4.906 1.736 1.00 94.62 85 ALA A C 1
ATOM 648 O O . ALA A 1 85 ? 4.726 -4.276 2.745 1.00 94.62 85 ALA A O 1
ATOM 649 N N . PHE A 1 86 ? 3.139 -4.966 1.292 1.00 95.00 86 PHE A N 1
ATOM 650 C CA . PHE A 1 86 ? 2.020 -4.343 1.995 1.00 95.00 86 PHE A CA 1
ATOM 651 C C . PHE A 1 86 ? 1.865 -4.914 3.410 1.00 95.00 86 PHE A C 1
ATOM 653 O O . PHE A 1 86 ? 1.834 -4.154 4.377 1.00 95.00 86 PHE A O 1
ATOM 660 N N . GLU A 1 87 ? 1.845 -6.242 3.552 1.00 95.75 87 GLU A N 1
ATOM 661 C CA . GLU A 1 87 ? 1.672 -6.917 4.844 1.00 95.75 87 GLU A CA 1
ATOM 662 C C . GLU A 1 87 ? 2.777 -6.568 5.845 1.00 95.75 87 GLU A C 1
ATOM 664 O O . GLU A 1 87 ? 2.492 -6.321 7.017 1.00 95.75 87 GLU A O 1
ATOM 669 N N . ARG A 1 88 ? 4.037 -6.464 5.400 1.00 95.19 88 ARG A N 1
ATOM 670 C CA . ARG A 1 88 ? 5.150 -6.023 6.262 1.00 95.19 88 ARG A CA 1
ATOM 671 C C . ARG A 1 88 ? 4.903 -4.637 6.864 1.00 95.19 88 ARG A C 1
ATOM 673 O O . ARG A 1 88 ? 5.177 -4.422 8.046 1.00 95.19 88 ARG A O 1
ATOM 680 N N . VAL A 1 89 ? 4.380 -3.700 6.071 1.00 94.88 89 VAL A N 1
ATOM 681 C CA . VAL A 1 89 ? 4.026 -2.359 6.562 1.00 94.88 89 VAL A CA 1
ATOM 682 C C . VAL A 1 89 ? 2.798 -2.432 7.466 1.00 94.88 89 VAL A C 1
ATOM 684 O O . VAL A 1 89 ? 2.829 -1.908 8.577 1.00 94.88 89 VAL A O 1
ATOM 687 N N . TRP A 1 90 ? 1.747 -3.126 7.032 1.00 95.88 90 TRP A N 1
ATOM 688 C CA . TRP A 1 90 ? 0.488 -3.246 7.768 1.00 95.88 90 TRP A CA 1
ATOM 689 C C . TRP A 1 90 ? 0.679 -3.823 9.174 1.00 95.88 90 TRP A C 1
ATOM 691 O O . TRP A 1 90 ? 0.186 -3.264 10.154 1.00 95.88 90 TRP A O 1
ATOM 701 N N . ASN A 1 91 ? 1.471 -4.889 9.292 1.00 96.69 91 ASN A N 1
ATOM 702 C CA . ASN A 1 91 ? 1.715 -5.584 10.556 1.00 96.69 91 ASN A CA 1
ATOM 703 C C . ASN A 1 91 ? 2.471 -4.731 11.587 1.00 96.69 91 ASN A C 1
ATOM 705 O O . ASN A 1 91 ? 2.386 -5.003 12.782 1.00 96.69 91 ASN A O 1
ATOM 709 N N . THR A 1 92 ? 3.178 -3.685 11.150 1.00 95.69 92 THR A N 1
ATOM 710 C CA . THR A 1 92 ? 3.897 -2.747 12.033 1.00 95.69 92 THR A CA 1
ATOM 711 C C . THR A 1 92 ? 3.182 -1.401 12.197 1.00 95.69 92 THR A C 1
ATOM 713 O O . THR A 1 92 ? 3.588 -0.578 13.022 1.00 95.69 92 THR A O 1
ATOM 716 N N . ALA A 1 93 ? 2.098 -1.171 11.447 1.00 96.38 93 ALA A N 1
ATOM 717 C CA . ALA A 1 93 ? 1.318 0.057 11.493 1.00 96.38 93 ALA A CA 1
ATOM 718 C C . ALA A 1 93 ? 0.489 0.161 12.784 1.00 96.38 93 ALA A C 1
ATOM 720 O O . ALA A 1 93 ? 0.061 -0.837 13.369 1.00 96.38 93 ALA A O 1
ATOM 721 N N . ARG A 1 94 ? 0.207 1.385 13.230 1.00 96.69 94 ARG A N 1
ATOM 722 C CA . ARG A 1 94 ? -0.569 1.667 14.447 1.00 96.69 94 ARG A CA 1
ATOM 723 C C . ARG A 1 94 ? -1.995 2.081 14.084 1.00 96.69 94 ARG A C 1
ATOM 725 O O . ARG A 1 94 ? -2.125 2.969 13.239 1.00 96.69 94 ARG A O 1
ATOM 732 N N . PRO A 1 95 ? -3.041 1.486 14.685 1.00 95.38 95 PRO A N 1
ATOM 733 C CA . PRO A 1 95 ? -4.408 1.950 14.474 1.00 95.38 95 PRO A CA 1
ATOM 734 C C . PRO A 1 95 ? -4.545 3.412 14.899 1.00 95.38 95 PRO A C 1
ATOM 736 O O . PRO A 1 95 ? -3.858 3.864 15.821 1.00 95.38 95 PRO A O 1
ATOM 739 N N . ILE A 1 96 ? -5.403 4.156 14.205 1.00 93.88 96 ILE A N 1
ATOM 740 C CA . ILE A 1 96 ? -5.784 5.495 14.661 1.00 93.88 96 ILE A CA 1
ATOM 741 C C . ILE A 1 96 ? -6.733 5.372 15.863 1.00 93.88 96 ILE A C 1
ATOM 743 O O . ILE A 1 96 ? -7.415 4.352 15.984 1.00 93.88 96 ILE A O 1
ATOM 747 N N . PRO A 1 97 ? -6.789 6.371 16.761 1.00 88.56 97 PRO A N 1
ATOM 748 C CA . PRO A 1 97 ? -7.813 6.408 17.798 1.00 88.56 97 PRO A CA 1
ATOM 749 C C . PRO A 1 97 ? -9.201 6.345 17.162 1.00 88.56 97 PRO A C 1
ATOM 751 O O . PRO A 1 97 ? -9.405 6.939 16.105 1.00 88.56 97 PRO A O 1
ATOM 754 N N . THR A 1 98 ? -10.143 5.660 17.797 1.00 82.88 98 THR A N 1
ATOM 755 C CA . THR A 1 98 ? -11.557 5.779 17.441 1.00 82.88 98 THR A CA 1
ATOM 756 C C . THR A 1 98 ? -12.080 7.141 17.881 1.00 82.88 98 THR A C 1
ATOM 758 O O . THR A 1 98 ? -11.508 7.777 18.777 1.00 82.88 98 THR A O 1
ATOM 761 N N . GLN A 1 99 ? -13.120 7.640 17.217 1.00 74.19 99 GLN A N 1
ATOM 762 C CA . GLN A 1 99 ? -13.754 8.866 17.678 1.00 74.19 99 GLN A CA 1
ATOM 763 C C . GLN A 1 99 ? -14.471 8.561 19.011 1.00 74.19 99 GLN A C 1
ATOM 765 O O . GLN A 1 99 ? -15.057 7.488 19.137 1.00 74.19 99 GLN A O 1
ATOM 770 N N . PRO A 1 100 ? -14.367 9.429 20.034 1.00 59.69 100 PRO A N 1
ATOM 771 C CA . PRO A 1 100 ? -15.115 9.240 21.275 1.00 59.69 100 PRO A CA 1
ATOM 772 C C . PRO A 1 100 ? -16.631 9.308 21.062 1.00 59.69 100 PRO A C 1
ATOM 774 O O . PRO A 1 100 ? -17.073 10.007 20.116 1.00 59.69 100 PRO A O 1
#

Organism: NCBI:txid2341083

Radius of gyration: 15.86 Å; chains: 1; bounding box: 40×39×37 Å

Secondary structure (DSSP, 8-state):
----THHHHHHHHHHHHHHHHHGGGTT-TT---EE--S--SEEEEEETTEEEEEE--TT--GGGS--EEEETTT-HHHHHHHHHHHHHHHHHPEEPPPP-

Sequence (100 aa):
MPVNTCIGAALAARCQMTLARLQPLSDTPAMEIRTHTTPLYTSMFRADDTLIANPHLYGAPASDNPAIVIKRDDAPDLWNDHQLAFERVWNTARPIPTQP